Protein AF-A0A5T1M6J7-F1 (afdb_monomer_lite)

Secondary structure (DSSP, 8-state):
-HHHHHHHHHHHHHHHHHHTTSSSHHHHHHHHHHHTTSS----HHHHHHHHHHHHHHHHHHHHHT-

Structure (mmCIF, N/CA/C/O backbone):
data_AF-A0A5T1M6J7-F1
#
_entry.id   AF-A0A5T1M6J7-F1
#
loop_
_atom_site.group_PDB
_atom_site.id
_atom_site.type_symbol
_atom_site.label_atom_id
_atom_site.label_alt_id
_atom_site.label_comp_id
_atom_site.label_asym_id
_atom_site.label_entity_id
_atom_site.label_seq_id
_atom_site.pdbx_PDB_ins_code
_atom_site.Cartn_x
_atom_site.Cartn_y
_atom_site.Cartn_z
_atom_site.occupancy
_atom_site.B_iso_or_equiv
_atom_site.auth_seq_id
_atom_site.auth_comp_id
_atom_site.auth_asym_id
_atom_site.auth_atom_id
_atom_site.pdbx_PDB_model_num
ATOM 1 N N . MET A 1 1 ? -16.973 10.099 47.625 1.00 66.81 1 MET A N 1
ATOM 2 C CA . MET A 1 1 ? -17.007 8.677 47.208 1.00 66.81 1 MET A CA 1
ATOM 3 C C . MET A 1 1 ? -18.150 8.347 46.239 1.00 66.81 1 MET A C 1
ATOM 5 O O . MET A 1 1 ? -17.905 7.590 45.317 1.00 66.81 1 MET A O 1
ATOM 9 N N . LYS A 1 2 ? -19.360 8.930 46.354 1.00 73.00 2 LYS A N 1
ATOM 10 C CA . LYS A 1 2 ? -20.441 8.742 45.350 1.00 73.00 2 LYS A CA 1
ATOM 11 C C . LYS A 1 2 ? -20.215 9.503 44.032 1.00 73.00 2 LYS A C 1
ATOM 13 O O . LYS A 1 2 ? -20.304 8.911 42.966 1.00 73.00 2 LYS A O 1
ATOM 18 N N . ILE A 1 3 ? -19.858 10.788 44.102 1.00 89.31 3 ILE A N 1
ATOM 19 C CA . ILE A 1 3 ? -19.666 11.645 42.912 1.00 89.31 3 ILE A CA 1
ATOM 20 C C . ILE A 1 3 ? -18.483 11.167 42.057 1.00 89.31 3 ILE A C 1
ATOM 22 O O . ILE A 1 3 ? -18.576 11.104 40.839 1.00 89.31 3 ILE A O 1
ATOM 26 N N . THR A 1 4 ? -17.395 10.742 42.699 1.00 90.44 4 THR A N 1
ATOM 27 C CA . THR A 1 4 ? -16.211 10.180 42.031 1.00 90.44 4 THR A CA 1
ATOM 28 C C . THR A 1 4 ? -16.530 8.921 41.220 1.00 90.44 4 THR A C 1
ATOM 30 O O . THR A 1 4 ? -16.010 8.765 40.122 1.00 90.44 4 THR A O 1
ATOM 33 N N . MET A 1 5 ? -17.425 8.056 41.714 1.00 89.75 5 MET A N 1
ATOM 34 C CA . MET A 1 5 ? -17.864 6.853 40.991 1.00 89.75 5 MET A CA 1
ATOM 35 C C . MET A 1 5 ? -18.736 7.204 39.781 1.00 89.75 5 MET A C 1
ATOM 37 O O . MET A 1 5 ? -18.598 6.594 38.725 1.00 89.75 5 MET A O 1
ATOM 41 N N . ILE A 1 6 ? -19.589 8.224 39.914 1.00 92.81 6 ILE A N 1
ATOM 42 C CA . ILE A 1 6 ? -20.423 8.727 38.814 1.00 92.81 6 ILE A CA 1
ATOM 43 C C . ILE A 1 6 ? -19.540 9.314 37.703 1.00 92.81 6 ILE A C 1
ATOM 45 O O . ILE A 1 6 ? -19.730 8.985 36.536 1.00 92.81 6 ILE A O 1
ATOM 49 N N . ILE A 1 7 ? -18.535 10.123 38.055 1.00 93.06 7 ILE A N 1
ATOM 50 C CA . ILE A 1 7 ? -17.604 10.717 37.081 1.00 93.06 7 ILE A CA 1
ATOM 51 C C . ILE A 1 7 ? -16.796 9.631 36.362 1.00 93.06 7 ILE A C 1
ATOM 53 O O . ILE A 1 7 ? -16.692 9.661 35.138 1.00 93.06 7 ILE A O 1
ATOM 57 N N . LEU A 1 8 ? -16.271 8.643 37.095 1.00 89.62 8 LEU A N 1
ATOM 58 C CA . LEU A 1 8 ? -15.507 7.539 36.507 1.00 89.62 8 LEU A CA 1
ATOM 59 C C . LEU A 1 8 ? -16.366 6.685 35.559 1.00 89.62 8 LEU A C 1
ATOM 61 O O . LEU A 1 8 ? -15.897 6.285 34.495 1.00 89.62 8 LEU A O 1
ATOM 65 N N . SER A 1 9 ? -17.634 6.460 35.916 1.00 87.62 9 SER A N 1
ATOM 66 C CA . SER A 1 9 ? -18.599 5.745 35.075 1.00 87.62 9 SER A CA 1
ATOM 67 C C . SER A 1 9 ? -18.955 6.509 33.799 1.00 87.62 9 SER A C 1
ATOM 69 O O . SER A 1 9 ? -19.141 5.894 32.755 1.00 87.62 9 SER A O 1
ATOM 71 N N . LEU A 1 10 ? -19.081 7.836 33.862 1.00 89.12 10 LEU A N 1
ATOM 72 C CA . LEU A 1 10 ? -19.358 8.654 32.677 1.00 89.12 10 LEU A CA 1
ATOM 73 C C . LEU A 1 10 ? -18.139 8.712 31.752 1.00 89.12 10 LEU A C 1
ATOM 75 O O . LEU A 1 10 ? -18.277 8.624 30.534 1.00 89.12 10 LEU A O 1
ATOM 79 N N . PHE A 1 11 ? -16.943 8.803 32.334 1.00 87.56 11 PHE A N 1
ATOM 80 C CA . PHE A 1 11 ? -15.690 8.796 31.591 1.00 87.56 11 PHE A CA 1
ATOM 81 C C . PHE A 1 11 ? -15.514 7.477 30.829 1.00 87.56 11 PHE A C 1
ATOM 83 O O . PHE A 1 11 ? -15.297 7.502 29.624 1.00 87.56 11 PHE A O 1
ATOM 90 N N . SER A 1 12 ? -15.705 6.317 31.467 1.00 85.19 12 SER A N 1
ATOM 91 C CA . SER A 1 12 ? -15.546 5.022 30.785 1.00 85.19 12 SER A CA 1
ATOM 92 C C . SER A 1 12 ? -16.474 4.856 29.574 1.00 85.19 12 SER A C 1
ATOM 94 O O . SER A 1 12 ? -16.034 4.352 28.541 1.00 85.19 12 SER A O 1
ATOM 96 N N . LEU A 1 13 ? -17.716 5.349 29.655 1.00 84.19 13 LEU A N 1
ATOM 97 C CA . LEU A 1 13 ? -18.673 5.357 28.541 1.00 84.19 13 LEU A CA 1
ATOM 98 C C . LEU A 1 13 ? -18.168 6.162 27.332 1.00 84.19 13 LEU A C 1
ATOM 100 O O . LEU A 1 13 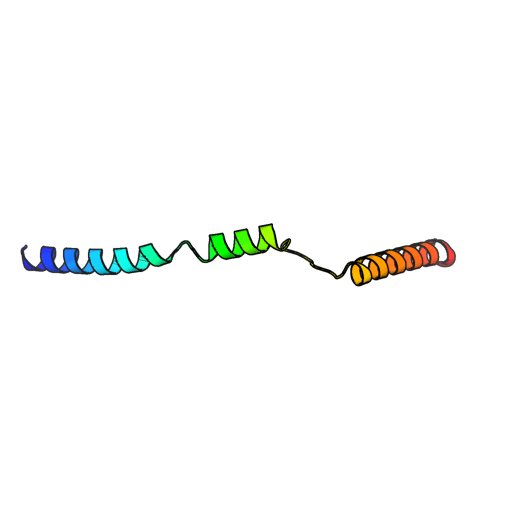? -18.249 5.689 26.197 1.00 84.19 13 LEU A O 1
ATOM 104 N N . VAL A 1 14 ? -17.598 7.349 27.566 1.00 84.88 14 VAL A N 1
ATOM 105 C CA . VAL A 1 14 ? -17.027 8.187 26.496 1.00 84.88 14 VAL A CA 1
ATOM 106 C C . VAL A 1 14 ? -15.796 7.515 25.879 1.00 84.88 14 VAL A C 1
ATOM 108 O O . VAL A 1 14 ? -15.669 7.470 24.655 1.00 84.88 14 VAL A O 1
ATOM 111 N N . PHE A 1 15 ? -14.925 6.912 26.690 1.00 80.81 15 PHE A N 1
ATOM 112 C CA . PHE A 1 15 ? -13.716 6.236 26.198 1.00 80.81 15 PHE A CA 1
ATOM 113 C C . PHE A 1 15 ? -14.023 4.977 25.378 1.00 80.81 15 PHE A C 1
ATOM 115 O O . PHE A 1 15 ? -13.386 4.746 24.350 1.00 80.81 15 PHE A O 1
ATOM 122 N N . LEU A 1 16 ? -15.031 4.195 25.777 1.00 72.06 16 LEU A N 1
ATOM 123 C CA . LEU A 1 16 ? -15.499 3.032 25.015 1.00 72.06 16 LEU A CA 1
ATOM 124 C C . LEU A 1 16 ? -16.010 3.432 23.622 1.00 72.06 16 LEU A C 1
ATOM 126 O O . LEU A 1 16 ? -15.701 2.754 22.642 1.00 72.06 16 LEU A O 1
ATOM 130 N N . SER A 1 17 ? -16.720 4.562 23.513 1.00 69.06 17 SER A N 1
ATOM 131 C CA . SER A 1 17 ? -17.208 5.071 22.221 1.00 69.06 17 SER A CA 1
ATOM 132 C C . SER A 1 17 ? -16.078 5.502 21.273 1.00 69.06 17 SER A C 1
ATOM 134 O O . SER A 1 17 ? -16.185 5.310 20.063 1.00 69.06 17 SER A O 1
ATOM 136 N N . ALA A 1 18 ? -14.965 6.010 21.815 1.00 65.19 18 ALA A N 1
ATOM 137 C CA . ALA A 1 18 ? -13.796 6.420 21.037 1.00 65.19 18 ALA A CA 1
ATOM 138 C C . ALA A 1 18 ? -12.912 5.230 20.615 1.00 65.19 18 ALA A C 1
ATOM 140 O O . ALA A 1 18 ? -12.404 5.203 19.493 1.00 65.19 18 ALA A O 1
ATOM 141 N N . CYS A 1 19 ? -12.756 4.216 21.474 1.00 66.31 19 CYS A N 1
ATOM 142 C CA . CYS A 1 19 ? -12.015 2.995 21.134 1.00 66.31 19 CYS A CA 1
ATOM 143 C C . CYS A 1 19 ? -12.745 2.122 20.098 1.00 66.31 19 CYS A C 1
ATOM 145 O O . CYS A 1 19 ? -12.086 1.462 19.296 1.00 66.31 19 CYS A O 1
ATOM 147 N N . ALA A 1 20 ? -14.082 2.155 20.050 1.00 61.16 20 ALA A N 1
ATOM 148 C CA . ALA A 1 20 ? -14.872 1.402 19.070 1.00 61.16 20 ALA A CA 1
ATOM 149 C C . ALA A 1 20 ? -14.727 1.903 17.615 1.00 61.16 20 ALA A C 1
ATOM 151 O O . ALA A 1 20 ? -15.135 1.206 16.687 1.00 61.16 20 ALA A O 1
ATOM 152 N N . PHE A 1 21 ? -14.132 3.082 17.387 1.00 55.28 21 PHE A N 1
ATOM 153 C CA . PHE A 1 21 ? -13.980 3.671 16.048 1.00 55.28 21 PHE A CA 1
ATOM 154 C C . PHE A 1 21 ? -12.612 3.403 15.392 1.00 55.28 21 PHE A C 1
ATOM 156 O O . PHE A 1 21 ? -12.329 3.913 14.306 1.00 55.28 21 PHE A O 1
ATOM 163 N N . LYS A 1 22 ? -11.736 2.621 16.037 1.00 57.38 22 LYS A N 1
ATOM 164 C CA . LYS A 1 22 ? -10.321 2.554 15.648 1.00 57.38 22 LYS A CA 1
ATOM 165 C C . LYS A 1 22 ? -9.988 1.584 14.503 1.00 57.38 22 LYS A C 1
ATOM 167 O O . LYS A 1 22 ? -8.960 1.776 13.866 1.00 57.38 22 LYS A O 1
ATOM 172 N N . GLU A 1 23 ? -10.812 0.590 14.165 1.00 56.53 23 GLU A N 1
ATOM 173 C CA . GLU A 1 23 ? -10.323 -0.530 13.328 1.00 56.53 23 GLU A CA 1
ATOM 174 C C . GLU A 1 23 ? -11.287 -0.995 12.228 1.00 56.53 23 GLU A C 1
ATOM 176 O O . GLU A 1 23 ? -11.630 -2.167 12.117 1.00 56.53 23 GLU A O 1
ATOM 181 N N . LYS A 1 24 ? -11.703 -0.073 11.356 1.00 55.31 24 LYS A N 1
ATOM 182 C CA . LYS A 1 24 ? -12.211 -0.459 10.022 1.00 55.31 24 LYS A CA 1
ATOM 183 C C . LYS A 1 24 ? -11.483 0.196 8.862 1.00 55.31 24 LYS A C 1
ATOM 185 O O . LYS A 1 24 ? -11.398 -0.392 7.798 1.00 55.31 24 LYS A O 1
ATOM 190 N N . LYS A 1 25 ? -10.888 1.373 9.071 1.00 58.62 25 LYS A N 1
ATOM 191 C CA . LYS A 1 25 ? -10.179 2.073 7.994 1.00 58.62 25 LYS A CA 1
ATOM 192 C C . LYS A 1 25 ? -8.852 1.418 7.623 1.00 58.62 25 LYS A C 1
ATOM 194 O O . LYS A 1 25 ? -8.501 1.417 6.454 1.00 58.62 25 LYS A O 1
ATOM 199 N N . ALA A 1 26 ? -8.129 0.852 8.591 1.00 61.09 26 ALA A N 1
ATOM 200 C CA . ALA A 1 26 ? -6.875 0.154 8.310 1.00 61.09 26 ALA A CA 1
ATOM 201 C C . ALA A 1 26 ? -7.123 -1.151 7.542 1.00 61.09 26 ALA A C 1
ATOM 203 O O . ALA A 1 26 ? -6.495 -1.370 6.515 1.00 61.09 26 ALA A O 1
ATOM 204 N N . SER A 1 27 ? -8.100 -1.953 7.980 1.00 65.69 27 SER A N 1
ATOM 205 C CA . SER A 1 27 ? -8.475 -3.191 7.298 1.00 65.69 27 SER A CA 1
ATOM 206 C C . SER A 1 27 ? -9.153 -2.938 5.954 1.00 65.69 27 SER A C 1
ATOM 208 O O . SER A 1 27 ? -8.875 -3.675 5.019 1.00 65.69 27 SER A O 1
ATOM 210 N N . GLU A 1 28 ? -9.969 -1.889 5.790 1.00 65.00 28 GLU A N 1
ATOM 211 C CA . GLU A 1 28 ? -10.463 -1.481 4.465 1.00 65.00 28 GLU A CA 1
ATOM 212 C C . GLU A 1 28 ? -9.317 -1.065 3.552 1.00 65.00 28 GLU A C 1
ATOM 214 O O . GLU A 1 28 ? -9.257 -1.549 2.433 1.00 65.00 28 GLU A O 1
ATOM 219 N N . ILE A 1 29 ? -8.385 -0.221 4.003 1.00 67.31 29 ILE A N 1
ATOM 220 C CA . ILE A 1 29 ? -7.247 0.193 3.170 1.00 67.31 29 ILE A CA 1
ATOM 221 C C . ILE A 1 29 ? -6.357 -1.006 2.816 1.00 67.31 29 ILE A C 1
ATOM 223 O O . ILE A 1 29 ? -5.943 -1.120 1.668 1.00 67.31 29 ILE A O 1
ATOM 227 N N . GLU A 1 30 ? -6.110 -1.925 3.748 1.00 67.62 30 GLU A N 1
ATOM 228 C CA . GLU A 1 30 ? -5.364 -3.167 3.509 1.00 67.62 30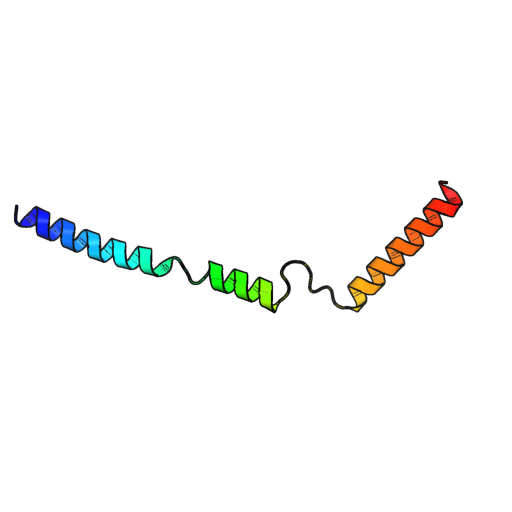 GLU A CA 1
ATOM 229 C C . GLU A 1 30 ? -6.110 -4.105 2.550 1.00 67.62 30 GLU A C 1
ATOM 231 O O . GLU A 1 30 ? -5.513 -4.668 1.637 1.00 67.62 30 GLU A O 1
ATOM 236 N N . THR A 1 31 ? -7.433 -4.211 2.684 1.00 71.19 31 THR A N 1
ATOM 237 C CA . THR A 1 31 ? -8.291 -5.020 1.808 1.00 71.19 31 THR A CA 1
ATOM 238 C C . THR A 1 31 ? -8.413 -4.397 0.419 1.00 71.19 31 THR A C 1
ATOM 240 O O .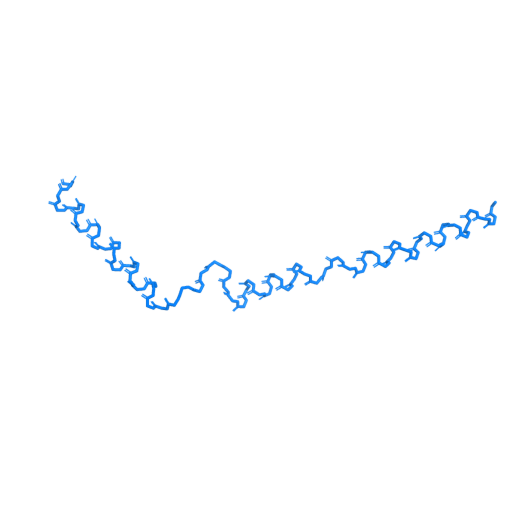 THR A 1 31 ? -8.386 -5.113 -0.575 1.00 71.19 31 THR A O 1
ATOM 243 N N . LEU A 1 32 ? -8.505 -3.069 0.312 1.00 69.62 32 LEU A N 1
ATOM 244 C CA . LEU A 1 32 ? -8.463 -2.347 -0.956 1.00 69.62 32 LEU A CA 1
ATOM 245 C C . LEU A 1 32 ? -7.080 -2.468 -1.600 1.00 69.62 32 LEU A C 1
ATOM 247 O O . LEU A 1 32 ? -7.003 -2.748 -2.786 1.00 69.62 32 LEU A O 1
ATOM 251 N N . ALA A 1 33 ? -5.989 -2.333 -0.850 1.00 66.19 33 ALA A N 1
ATOM 252 C CA . ALA A 1 33 ? -4.642 -2.542 -1.374 1.00 66.19 33 ALA A CA 1
ATOM 253 C C . ALA A 1 33 ? -4.405 -4.005 -1.788 1.00 66.19 33 ALA A C 1
ATOM 255 O O . ALA A 1 33 ? -3.754 -4.256 -2.792 1.00 66.19 33 ALA A O 1
ATOM 256 N N . SER A 1 34 ? -4.960 -4.979 -1.072 1.00 68.56 34 SER A N 1
ATOM 257 C CA . SER A 1 34 ? -4.866 -6.398 -1.432 1.00 68.56 34 SER A CA 1
ATOM 258 C C . SER A 1 34 ? -5.702 -6.727 -2.676 1.00 68.56 34 SER A C 1
ATOM 260 O O . SER A 1 34 ? -5.192 -7.306 -3.633 1.00 68.56 34 SER A O 1
ATOM 262 N N . ASN A 1 35 ? -6.962 -6.278 -2.721 1.00 67.94 35 ASN A N 1
ATOM 263 C CA . ASN A 1 35 ? -7.874 -6.537 -3.842 1.00 67.94 35 ASN A CA 1
ATOM 264 C C . ASN A 1 35 ? -7.540 -5.727 -5.103 1.00 67.94 35 ASN A C 1
ATOM 266 O O . ASN A 1 35 ? -7.780 -6.201 -6.210 1.00 67.94 35 ASN A O 1
ATOM 270 N N . TYR A 1 36 ? -7.006 -4.514 -4.953 1.00 64.38 36 TYR A N 1
ATOM 271 C CA . TYR A 1 36 ? -6.685 -3.605 -6.060 1.00 64.38 36 TYR A CA 1
ATOM 272 C C . TYR A 1 36 ? -5.180 -3.432 -6.280 1.00 64.38 36 TYR A C 1
ATOM 274 O O . TYR A 1 36 ? -4.779 -2.538 -7.020 1.00 64.38 36 TYR A O 1
ATOM 282 N N . GLY A 1 37 ? -4.354 -4.297 -5.679 1.00 57.62 37 GLY A N 1
ATOM 283 C CA . GLY A 1 37 ? -2.914 -4.343 -5.926 1.00 57.62 37 GLY A CA 1
ATOM 284 C C . GLY A 1 37 ? -2.259 -2.998 -5.641 1.00 57.62 37 GLY A C 1
ATOM 285 O O . GLY A 1 37 ? -1.828 -2.297 -6.557 1.00 57.62 37 GLY A O 1
ATOM 286 N N . GLY A 1 38 ? -2.237 -2.627 -4.361 1.00 58.34 38 GLY A N 1
ATOM 287 C CA . GLY A 1 38 ? -1.535 -1.469 -3.843 1.00 58.34 38 GLY A CA 1
ATOM 288 C C . GLY A 1 38 ? -0.175 -1.392 -4.518 1.00 58.34 38 GLY A C 1
ATOM 289 O O . GLY A 1 38 ? 0.630 -2.305 -4.375 1.00 58.34 38 GLY A O 1
ATOM 290 N N . ILE A 1 39 ? 0.029 -0.295 -5.251 1.00 58.75 39 ILE A N 1
ATOM 291 C CA . ILE A 1 39 ? 1.193 -0.003 -6.096 1.00 58.75 39 ILE A CA 1
ATOM 292 C C . ILE A 1 39 ? 1.032 -0.564 -7.532 1.00 58.75 39 ILE A C 1
ATOM 294 O O . ILE A 1 39 ? 1.606 -1.573 -7.925 1.00 58.75 39 ILE A O 1
ATOM 298 N N . TYR A 1 40 ? 0.289 0.216 -8.330 1.00 57.53 40 TYR A N 1
ATOM 299 C CA . TYR A 1 40 ? 0.177 0.216 -9.798 1.00 57.53 40 TYR A CA 1
ATOM 300 C C . TYR A 1 40 ? -0.773 -0.781 -10.483 1.00 57.53 40 TYR A C 1
ATOM 302 O O . TYR A 1 40 ? -0.357 -1.718 -11.169 1.00 57.53 40 TYR A O 1
ATOM 310 N N . ILE A 1 41 ? -2.057 -0.404 -10.522 1.00 58.91 41 ILE A N 1
ATOM 311 C CA . ILE A 1 41 ? -2.901 -0.649 -11.701 1.00 58.91 41 ILE A CA 1
ATOM 312 C C . ILE A 1 41 ? -2.427 0.302 -12.810 1.00 58.91 41 ILE A C 1
ATOM 314 O O . ILE A 1 41 ? -3.057 1.315 -13.103 1.00 58.91 41 ILE A O 1
ATOM 318 N N . PHE A 1 42 ? -1.271 0.024 -13.410 1.00 61.62 42 PHE A N 1
ATOM 319 C CA . PHE A 1 42 ? -1.045 0.530 -14.757 1.00 61.62 42 PHE A CA 1
ATOM 320 C C . PHE A 1 42 ? -1.884 -0.325 -15.694 1.00 61.62 42 PHE A C 1
ATOM 322 O O . PHE A 1 42 ? -1.798 -1.557 -15.653 1.00 61.62 42 PHE A O 1
ATOM 329 N N . ASP A 1 43 ? -2.696 0.333 -16.523 1.00 72.81 43 ASP A N 1
ATOM 330 C CA . ASP A 1 43 ? -3.302 -0.299 -17.690 1.00 72.81 43 ASP A CA 1
ATOM 331 C C . ASP A 1 43 ? -2.230 -1.146 -18.392 1.00 72.81 43 ASP A C 1
ATOM 333 O O . ASP A 1 43 ? -1.072 -0.725 -18.502 1.00 72.81 43 ASP A O 1
ATOM 337 N N . LYS A 1 44 ? -2.592 -2.359 -18.823 1.00 77.88 44 LYS A N 1
ATOM 338 C CA . LYS A 1 44 ? -1.666 -3.294 -19.473 1.00 77.88 44 LYS A CA 1
ATOM 339 C C . LYS A 1 44 ? -0.855 -2.603 -20.580 1.00 77.88 44 LYS A C 1
ATOM 341 O O . LYS A 1 44 ? 0.342 -2.858 -20.677 1.00 77.88 44 LYS A O 1
ATOM 346 N N . LYS A 1 45 ? -1.465 -1.666 -21.317 1.00 82.81 45 LYS A N 1
ATOM 347 C CA . LYS A 1 45 ? -0.779 -0.852 -22.331 1.00 82.81 45 LYS A CA 1
ATOM 348 C C . LYS A 1 45 ? 0.347 0.002 -21.763 1.00 82.81 45 LYS A C 1
ATOM 350 O O . LYS A 1 45 ? 1.422 0.033 -22.341 1.00 82.81 45 LYS A O 1
ATOM 355 N N . ILE A 1 46 ? 0.122 0.669 -20.632 1.00 82.69 46 ILE A N 1
ATOM 356 C CA . ILE A 1 46 ? 1.126 1.540 -20.007 1.00 82.69 46 ILE A CA 1
ATOM 357 C C . ILE A 1 46 ? 2.312 0.701 -19.516 1.00 82.69 46 ILE A C 1
ATOM 359 O O . ILE A 1 46 ? 3.464 1.090 -19.690 1.00 82.69 46 ILE A O 1
ATOM 363 N N . ARG A 1 47 ? 2.047 -0.483 -18.946 1.00 83.00 47 ARG A N 1
ATOM 364 C CA . ARG A 1 47 ? 3.108 -1.424 -18.553 1.00 83.00 47 ARG A CA 1
ATOM 365 C C . ARG A 1 47 ? 3.949 -1.856 -19.756 1.00 83.00 47 ARG A C 1
ATOM 367 O O . ARG A 1 47 ? 5.173 -1.869 -19.663 1.00 83.00 47 ARG A O 1
ATOM 374 N N . GLU A 1 48 ? 3.296 -2.243 -20.847 1.00 88.00 48 GLU A N 1
ATOM 375 C CA . GLU A 1 48 ? 3.965 -2.696 -22.071 1.00 88.00 48 GLU A CA 1
ATOM 376 C C . GLU A 1 48 ? 4.785 -1.569 -22.715 1.00 88.00 48 GLU A C 1
ATOM 378 O O . GLU A 1 48 ? 5.934 -1.791 -23.090 1.00 88.00 48 GLU A O 1
ATOM 383 N N . GLU A 1 49 ? 4.251 -0.347 -22.745 1.00 92.12 49 GLU A N 1
ATOM 384 C CA . GLU A 1 49 ? 4.951 0.833 -23.261 1.00 92.12 49 GLU A CA 1
ATOM 385 C C . GLU A 1 49 ? 6.211 1.161 -22.446 1.00 92.12 49 GLU A C 1
ATOM 387 O O . GLU A 1 49 ? 7.279 1.378 -23.021 1.00 92.12 49 GLU A O 1
ATOM 392 N N . ILE A 1 50 ? 6.127 1.136 -21.110 1.00 90.31 50 ILE A N 1
ATOM 393 C CA . ILE A 1 50 ? 7.295 1.347 -20.239 1.00 90.31 50 ILE A CA 1
ATOM 394 C C . ILE A 1 50 ? 8.374 0.296 -20.527 1.00 90.31 50 ILE A C 1
ATOM 396 O O . ILE A 1 50 ? 9.544 0.648 -20.681 1.00 90.31 50 ILE A O 1
ATOM 400 N N . LEU A 1 51 ? 7.984 -0.975 -20.651 1.00 90.69 51 LEU A N 1
ATOM 401 C CA . LEU A 1 51 ? 8.917 -2.070 -20.916 1.00 90.69 51 LEU A CA 1
ATOM 402 C C . LEU A 1 51 ? 9.629 -1.899 -22.271 1.00 90.69 51 LEU A C 1
ATOM 404 O O . LEU A 1 51 ? 10.843 -2.090 -22.369 1.00 90.69 51 LEU A O 1
ATOM 408 N N . GLU A 1 52 ? 8.898 -1.508 -23.320 1.00 95.88 52 GLU A N 1
ATOM 409 C CA . GLU A 1 52 ? 9.492 -1.227 -24.632 1.00 95.88 52 GLU A CA 1
ATOM 410 C C . GLU A 1 52 ? 10.461 -0.040 -24.599 1.00 95.88 52 GLU A C 1
ATOM 412 O O . GLU A 1 52 ? 11.514 -0.075 -25.246 1.00 95.88 52 GLU A O 1
ATOM 417 N N . LEU A 1 53 ? 10.118 1.017 -23.859 1.00 95.62 53 LEU A N 1
ATOM 418 C CA . LEU A 1 53 ? 10.969 2.198 -23.712 1.00 95.62 53 LEU A CA 1
ATOM 419 C C . LEU A 1 53 ? 12.257 1.878 -22.949 1.00 95.62 53 LEU A C 1
ATOM 421 O O . LEU A 1 53 ? 13.329 2.339 -23.353 1.00 95.62 53 LEU A O 1
ATOM 425 N N . GLU A 1 54 ? 12.184 1.068 -21.891 1.00 95.50 54 GLU A N 1
ATOM 426 C CA . GLU A 1 54 ? 13.375 0.612 -21.167 1.00 95.50 54 GLU A CA 1
ATOM 427 C C . GLU A 1 54 ? 14.293 -0.221 -22.060 1.00 95.50 54 GLU A C 1
ATOM 429 O O . GLU A 1 54 ? 15.495 0.055 -22.119 1.00 95.50 54 GLU A O 1
ATOM 434 N N . LYS A 1 55 ? 13.730 -1.146 -22.845 1.00 95.69 55 LYS A N 1
ATOM 435 C CA . LYS A 1 55 ? 14.501 -1.946 -23.804 1.00 95.69 55 LYS A CA 1
ATOM 436 C C . LYS A 1 55 ? 15.222 -1.070 -24.835 1.00 95.69 55 LYS A C 1
ATOM 438 O O . LYS A 1 55 ? 16.424 -1.224 -25.045 1.00 95.69 55 LYS A O 1
ATOM 443 N N . LYS A 1 56 ? 14.526 -0.093 -25.431 1.00 95.25 56 LYS A N 1
ATOM 444 C CA . LYS A 1 56 ? 15.136 0.864 -26.379 1.00 95.25 56 LYS A CA 1
ATOM 445 C C . LYS A 1 56 ? 16.257 1.677 -25.732 1.00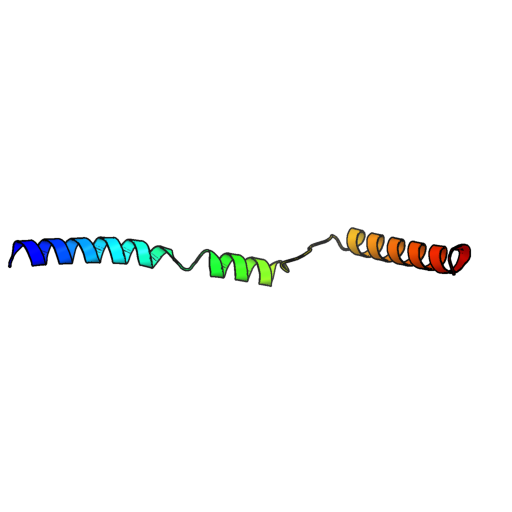 95.25 56 LYS A C 1
ATOM 447 O O . LYS A 1 56 ? 17.273 1.951 -26.370 1.00 95.25 56 LYS A O 1
ATOM 452 N N . ARG A 1 57 ? 16.086 2.072 -24.468 1.00 95.56 57 ARG A N 1
ATOM 453 C CA . ARG A 1 57 ? 17.099 2.822 -23.715 1.00 95.56 57 ARG A CA 1
ATOM 454 C C . ARG A 1 57 ? 18.352 1.986 -23.465 1.00 95.56 57 ARG A C 1
ATOM 456 O O . ARG A 1 57 ? 19.456 2.527 -23.534 1.00 95.56 57 ARG A O 1
ATOM 463 N N . GLU A 1 58 ? 18.191 0.704 -23.167 1.00 95.12 58 GLU A N 1
ATOM 464 C CA . GLU A 1 58 ? 19.304 -0.222 -22.961 1.00 95.12 58 GLU A CA 1
ATOM 465 C C . GLU A 1 58 ? 20.054 -0.509 -24.267 1.00 95.12 58 GLU A C 1
ATOM 467 O O . GLU A 1 58 ? 21.277 -0.379 -24.303 1.00 95.12 58 GLU A O 1
ATOM 472 N N . GLU A 1 59 ? 19.335 -0.762 -25.364 1.00 93.56 59 GLU A N 1
ATOM 473 C CA . GLU A 1 59 ? 19.926 -0.927 -26.700 1.00 93.56 59 GLU A CA 1
ATOM 474 C C . GLU A 1 59 ? 20.703 0.324 -27.137 1.00 93.56 59 GLU A C 1
ATOM 476 O O . GLU A 1 59 ? 21.841 0.227 -27.601 1.00 93.56 59 GLU A O 1
ATOM 481 N N . PHE A 1 60 ? 20.129 1.516 -26.942 1.00 94.38 60 PHE A N 1
ATOM 482 C CA . PHE A 1 60 ? 20.818 2.774 -27.230 1.00 94.38 60 PHE A CA 1
ATOM 483 C C . PHE A 1 60 ? 22.083 2.929 -26.379 1.00 94.38 60 PHE A C 1
ATOM 485 O O . PHE A 1 60 ? 23.145 3.272 -26.898 1.00 94.38 60 PHE A O 1
ATOM 492 N N . ARG A 1 61 ? 21.995 2.644 -25.07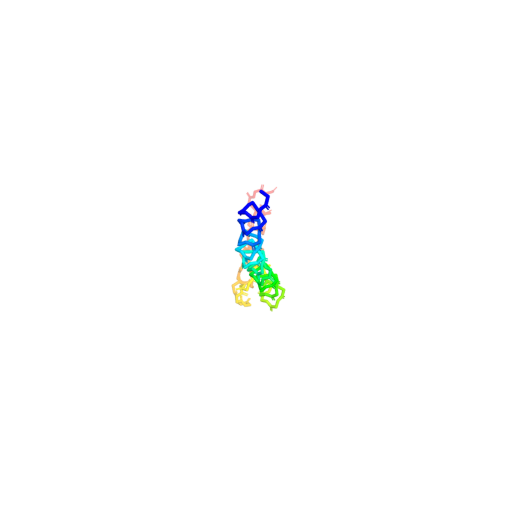4 1.00 93.62 61 ARG A N 1
ATOM 493 C CA . ARG A 1 61 ? 23.153 2.704 -24.177 1.00 93.62 61 ARG A CA 1
ATOM 494 C C . ARG A 1 61 ? 24.248 1.745 -24.634 1.00 93.62 61 ARG A C 1
ATOM 496 O O . ARG A 1 61 ? 25.390 2.167 -24.745 1.00 93.62 61 ARG A O 1
ATOM 503 N N . SER A 1 62 ? 23.901 0.501 -24.952 1.00 90.69 62 SER A N 1
ATOM 504 C CA . SER A 1 62 ? 24.862 -0.495 -25.430 1.00 90.69 62 SER A CA 1
ATOM 505 C C . SER A 1 62 ? 25.503 -0.121 -26.766 1.00 90.69 62 SER A C 1
ATOM 507 O O . SER A 1 62 ? 26.606 -0.574 -27.038 1.00 90.69 62 SER A O 1
ATOM 509 N N . LYS A 1 63 ? 24.815 0.642 -27.623 1.00 89.94 63 LYS A N 1
ATOM 510 C CA . LYS A 1 63 ? 25.300 0.973 -28.969 1.00 89.94 63 LYS A CA 1
ATOM 511 C C . LYS A 1 63 ? 26.162 2.236 -29.023 1.00 89.94 63 LYS A C 1
ATOM 513 O O . LYS A 1 63 ? 26.988 2.360 -29.922 1.00 89.94 63 LYS A O 1
ATOM 518 N N . TYR A 1 64 ? 25.924 3.188 -28.123 1.00 86.50 64 TYR A N 1
ATOM 519 C CA . TYR A 1 64 ? 26.536 4.521 -28.188 1.00 86.50 64 TYR A CA 1
ATOM 520 C C . TYR A 1 64 ? 27.326 4.912 -26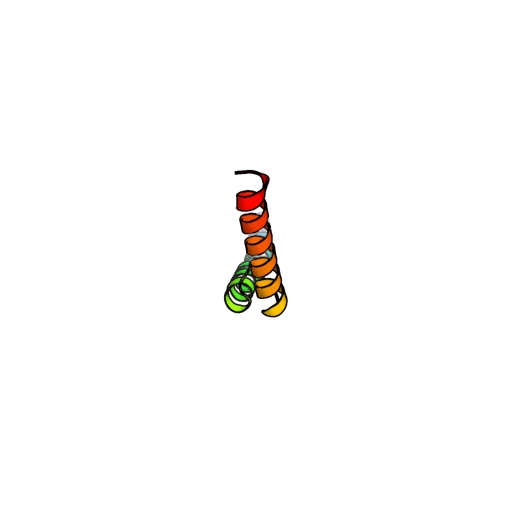.936 1.00 86.50 64 TYR A C 1
ATOM 522 O O . TYR A 1 64 ? 28.091 5.872 -26.994 1.00 86.50 64 TYR A O 1
ATOM 530 N N . LEU A 1 65 ? 27.115 4.231 -25.806 1.00 78.38 65 LEU A N 1
ATOM 531 C CA . LEU A 1 65 ? 27.714 4.579 -24.512 1.00 78.38 65 LEU A CA 1
ATOM 532 C C . LEU A 1 65 ? 28.530 3.438 -23.879 1.00 78.38 65 LEU A C 1
ATOM 534 O O . LEU A 1 65 ? 29.189 3.687 -22.871 1.00 78.38 65 LEU A O 1
ATOM 538 N N . GLY A 1 66 ? 28.460 2.219 -24.422 1.00 58.69 66 GLY A N 1
ATOM 539 C CA . GLY A 1 66 ? 29.315 1.078 -24.072 1.00 58.69 66 GLY A CA 1
ATOM 540 C C . GLY A 1 66 ? 30.304 0.797 -25.189 1.00 58.69 66 GLY A C 1
ATOM 541 O O . GLY A 1 66 ? 31.438 0.396 -24.855 1.00 58.69 66 GLY A O 1
#

Sequence (66 aa):
MKITMIILSLFSLVFLSACAFKEKKASEIETLASNYGGIYIFDKKIREEILELEKKREEFRSKYLG

Radius of gyration: 28.02 Å; chains: 1; bounding box: 50×18×76 Å

Organism: Campylobacter coli (NCBI:txid195)

pLDDT: mean 77.32, std 13.82, range [55.28, 95.88]

Foldseek 3Di:
DVVVVVVVVVVVVVVVVVVVVDPDVVVVVVVCCVVVVPPDPPPPVVVVVVVVVVVVVVVCCVVPVD